Protein AF-A0A929MVP9-F1 (afdb_monomer)

Nearest PDB structures (foldseek):
  1y50-assembly1_A  TM=7.379E-01  e=1.695E-03  Geobacillus stearothermophilus

Secondary structure (DSSP, 8-state):
--TT-HHHHHHTT--TT--------STTHHHHHHHHHHHHHHTTS--

Sequence (47 aa):
VNLKSIMGVMSLGVGQGADVTITAEGADEKEALEAVTETMKKEGLAE

Mean predicted aligned error: 7.42 Å

Organism: Abiotrophia defectiva (NCBI:txid46125)

Radius of gyration: 10.94 Å; Cα contacts (8 Å, |Δi|>4): 20; chains: 1; bounding box: 28×17×20 Å

Structure (mmCIF, N/CA/C/O backbone):
data_AF-A0A929MVP9-F1
#
_entry.id   AF-A0A929MVP9-F1
#
loop_
_atom_site.group_PDB
_atom_site.id
_atom_site.type_symbol
_atom_site.label_atom_id
_atom_site.label_alt_id
_atom_site.label_comp_id
_atom_site.label_asym_id
_atom_site.label_entity_id
_atom_site.label_seq_id
_atom_site.pdbx_PDB_ins_code
_atom_site.Cartn_x
_atom_site.Cartn_y
_atom_site.Cartn_z
_atom_site.occupancy
_atom_site.B_iso_or_equiv
_atom_site.auth_seq_id
_atom_site.auth_comp_id
_atom_site.auth_asym_id
_atom_site.auth_atom_id
_atom_site.pdbx_PDB_model_num
ATOM 1 N N . VAL A 1 1 ? -5.806 -0.269 -9.711 1.00 53.66 1 VAL A N 1
ATOM 2 C CA . VAL A 1 1 ? -5.647 1.206 -9.833 1.00 53.66 1 VAL A CA 1
ATOM 3 C C . VAL A 1 1 ? -4.270 1.549 -9.286 1.00 53.66 1 VAL A C 1
ATOM 5 O O . VAL A 1 1 ? -3.831 0.842 -8.389 1.00 53.66 1 VAL A O 1
ATOM 8 N N . ASN A 1 2 ? -3.536 2.506 -9.859 1.00 61.03 2 ASN A N 1
ATOM 9 C CA . ASN A 1 2 ? -2.120 2.672 -9.511 1.00 61.03 2 ASN A CA 1
ATOM 10 C C . ASN A 1 2 ? -1.965 3.292 -8.112 1.00 61.03 2 ASN A C 1
ATOM 12 O O . ASN A 1 2 ? -2.359 4.437 -7.902 1.00 61.03 2 ASN A O 1
ATOM 16 N N . LEU A 1 3 ? -1.390 2.540 -7.171 1.00 60.19 3 LEU A N 1
ATOM 17 C CA . LEU A 1 3 ? -1.240 2.950 -5.769 1.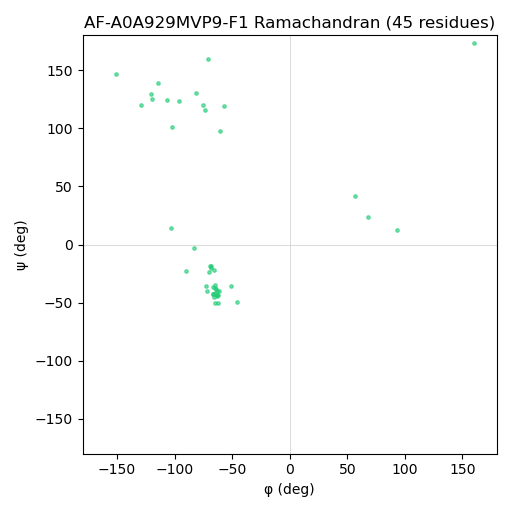00 60.19 3 LEU A CA 1
ATOM 18 C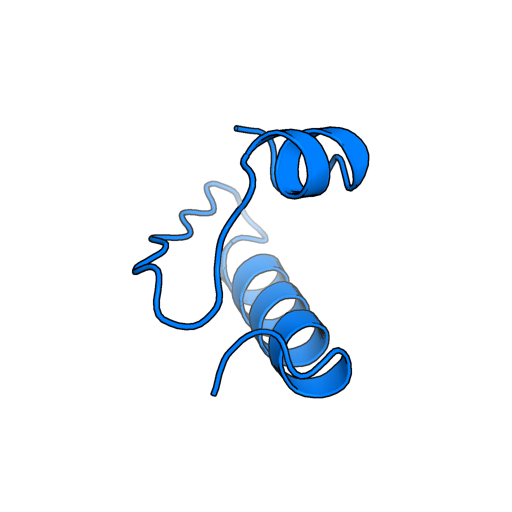 C . LEU A 1 3 ? -0.231 4.100 -5.596 1.00 60.19 3 LEU A C 1
ATOM 20 O O . LEU A 1 3 ? -0.302 4.846 -4.627 1.00 60.19 3 LEU A O 1
ATOM 24 N N . LYS A 1 4 ? 0.643 4.324 -6.591 1.00 63.47 4 LYS A N 1
ATOM 25 C CA . LYS A 1 4 ? 1.508 5.517 -6.666 1.00 63.47 4 LYS A CA 1
ATOM 26 C C . LYS A 1 4 ? 0.734 6.813 -6.920 1.00 63.47 4 LYS A C 1
ATOM 28 O O . LYS A 1 4 ? 1.269 7.899 -6.715 1.00 63.47 4 LYS A O 1
ATOM 33 N N . SER A 1 5 ? -0.504 6.732 -7.403 1.00 59.84 5 SER A N 1
ATOM 34 C CA . SER A 1 5 ? -1.322 7.907 -7.687 1.00 59.84 5 SER A CA 1
ATOM 35 C C . SER A 1 5 ? -2.342 8.109 -6.578 1.00 59.84 5 SER A C 1
ATOM 37 O O . SER A 1 5 ? -3.408 7.501 -6.600 1.00 59.84 5 SER A O 1
ATOM 39 N N . ILE A 1 6 ? -2.055 9.042 -5.666 1.00 60.72 6 ILE A N 1
ATOM 40 C CA . ILE A 1 6 ? -2.974 9.468 -4.597 1.00 60.72 6 ILE A CA 1
ATOM 41 C C . ILE A 1 6 ? -4.371 9.830 -5.140 1.00 60.72 6 ILE A C 1
ATOM 43 O O . ILE A 1 6 ? -5.385 9.477 -4.546 1.00 60.72 6 ILE A O 1
ATOM 47 N N . MET A 1 7 ? -4.436 10.419 -6.342 1.00 59.94 7 MET A N 1
ATOM 48 C CA . MET A 1 7 ? -5.693 10.713 -7.044 1.00 59.94 7 MET A CA 1
ATOM 49 C C . MET A 1 7 ? -6.477 9.450 -7.439 1.00 59.94 7 MET A C 1
ATOM 51 O O . MET A 1 7 ? -7.704 9.453 -7.411 1.00 59.94 7 MET A O 1
ATOM 55 N N . GLY A 1 8 ? -5.787 8.359 -7.786 1.00 62.31 8 GLY A N 1
ATOM 56 C CA . GLY A 1 8 ? -6.405 7.076 -8.128 1.00 62.31 8 GLY A CA 1
ATOM 57 C C . GLY A 1 8 ? -6.977 6.359 -6.906 1.00 62.31 8 GLY A C 1
ATOM 58 O O . GLY A 1 8 ? -8.041 5.754 -7.003 1.00 62.31 8 GLY A O 1
ATOM 59 N N . VAL A 1 9 ? -6.311 6.478 -5.754 1.00 65.56 9 VAL A N 1
ATOM 60 C CA . VAL A 1 9 ? -6.788 5.920 -4.479 1.00 65.56 9 VAL A CA 1
ATOM 61 C C . VAL A 1 9 ? -7.983 6.720 -3.944 1.00 65.56 9 VAL A C 1
ATOM 63 O O . VAL A 1 9 ? -8.971 6.130 -3.521 1.00 65.56 9 VAL A O 1
ATOM 66 N N . MET A 1 10 ? -7.963 8.054 -4.057 1.00 61.09 10 MET A N 1
ATOM 67 C CA . MET A 1 10 ? -9.116 8.892 -3.696 1.00 61.09 10 MET A CA 1
ATOM 68 C C . MET A 1 10 ? -10.325 8.668 -4.619 1.00 61.09 10 MET A C 1
ATOM 70 O O . MET A 1 10 ? -11.458 8.654 -4.147 1.00 61.09 10 MET A O 1
ATOM 74 N N . SER A 1 11 ? -10.107 8.431 -5.920 1.00 61.03 11 SER A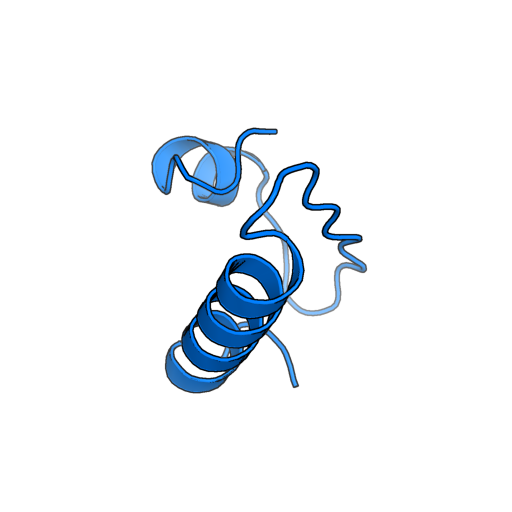 N 1
ATOM 75 C CA . SER A 1 11 ? -11.193 8.135 -6.868 1.00 61.03 11 SER A CA 1
ATOM 76 C C . SER A 1 11 ? -11.838 6.762 -6.657 1.00 61.03 11 SER A C 1
ATOM 78 O O . SER A 1 11 ? -12.973 6.567 -7.085 1.00 61.03 11 SER A O 1
ATOM 80 N N . LEU A 1 12 ? -11.131 5.810 -6.042 1.00 65.31 12 LEU A N 1
ATOM 81 C CA . LEU A 1 12 ? -11.667 4.485 -5.719 1.00 65.31 12 LEU A CA 1
ATOM 82 C C . LEU A 1 12 ? -12.752 4.540 -4.640 1.00 65.31 12 LEU A C 1
ATOM 84 O O . LEU A 1 12 ? -13.532 3.598 -4.542 1.00 65.31 12 LEU A O 1
ATOM 88 N N . GLY A 1 13 ? -12.803 5.611 -3.839 1.00 64.88 13 GLY A N 1
ATOM 89 C CA . GLY A 1 13 ? -13.784 5.736 -2.764 1.00 64.88 13 GLY A CA 1
ATOM 90 C C . GLY A 1 13 ? -13.714 4.563 -1.788 1.00 64.88 13 GLY A C 1
ATOM 91 O O . GLY A 1 13 ? -14.753 4.026 -1.414 1.00 64.88 13 GLY A O 1
ATOM 92 N N . VAL A 1 14 ? -12.496 4.132 -1.427 1.00 67.62 14 VAL A N 1
ATOM 93 C CA . VAL A 1 14 ? -12.272 3.070 -0.438 1.00 67.62 14 VAL A CA 1
ATOM 94 C C . VAL A 1 14 ? -12.870 3.541 0.888 1.00 67.62 14 VAL A C 1
ATOM 96 O O . VAL A 1 14 ? -12.294 4.370 1.590 1.00 67.62 14 VAL A O 1
ATOM 99 N N . GLY A 1 15 ? -14.091 3.090 1.167 1.00 64.50 15 GLY A N 1
ATOM 100 C CA . GLY A 1 15 ? -14.803 3.395 2.398 1.00 64.50 15 GLY A CA 1
ATOM 101 C C . GLY A 1 15 ? -14.182 2.667 3.585 1.00 64.50 15 GLY A C 1
ATOM 102 O O . GLY A 1 15 ? -13.482 1.667 3.427 1.00 64.50 15 GLY A O 1
ATOM 103 N N . GLN A 1 16 ? -14.458 3.165 4.787 1.00 62.00 16 GLN A N 1
ATOM 104 C CA . GLN A 1 16 ? -14.028 2.522 6.024 1.00 62.00 16 GLN A CA 1
ATOM 105 C C . GLN A 1 16 ? -14.565 1.075 6.063 1.00 62.00 16 GLN A C 1
ATOM 107 O O . GLN A 1 16 ? -15.775 0.867 5.990 1.00 62.00 16 GLN A O 1
ATOM 112 N N . GLY A 1 17 ? -13.667 0.084 6.131 1.00 65.69 17 GLY A N 1
ATOM 113 C CA . GLY A 1 17 ? -14.016 -1.346 6.119 1.00 65.69 17 GLY A CA 1
ATOM 114 C C . GLY A 1 17 ? -14.009 -2.030 4.745 1.00 65.69 17 GLY A C 1
ATOM 115 O O . GLY A 1 17 ? -14.519 -3.140 4.628 1.00 65.69 17 GLY A O 1
ATOM 116 N N . ALA A 1 18 ? -13.468 -1.396 3.703 1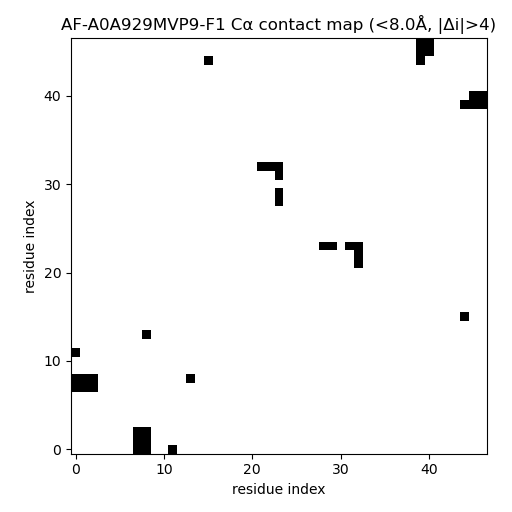.00 70.81 18 ALA A N 1
ATOM 117 C CA . ALA A 1 18 ? -13.271 -2.043 2.408 1.00 70.81 18 ALA A CA 1
ATOM 118 C C . ALA A 1 18 ? -11.990 -2.897 2.388 1.00 70.81 18 ALA A C 1
ATOM 120 O O . ALA A 1 18 ? -10.909 -2.414 2.726 1.00 70.81 18 ALA A O 1
ATOM 121 N N . ASP A 1 19 ? -12.106 -4.143 1.927 1.00 69.75 19 ASP A N 1
ATOM 122 C CA . ASP A 1 19 ? -10.958 -5.026 1.715 1.00 69.75 19 ASP A CA 1
ATOM 123 C C . ASP A 1 19 ? -10.191 -4.617 0.449 1.00 69.75 19 ASP A C 1
ATOM 125 O O . ASP A 1 19 ? -10.729 -4.632 -0.662 1.00 69.75 19 ASP A O 1
ATOM 129 N N . VAL A 1 20 ? -8.912 -4.264 0.607 1.00 74.31 20 VAL A N 1
ATOM 130 C CA . VAL A 1 20 ? -8.025 -3.891 -0.503 1.00 74.31 20 VAL A CA 1
ATOM 131 C C . VAL A 1 20 ? -6.842 -4.849 -0.557 1.00 74.31 20 VAL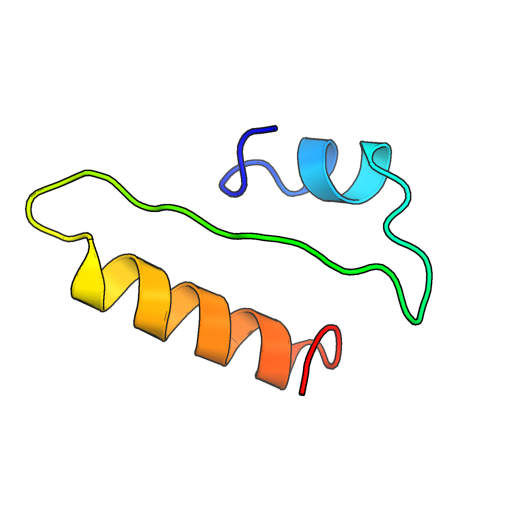 A C 1
ATOM 133 O O . VAL A 1 20 ? -6.104 -5.002 0.411 1.00 74.31 20 VAL A O 1
ATOM 136 N N . THR A 1 21 ? -6.622 -5.472 -1.714 1.00 76.75 21 THR A N 1
ATOM 137 C CA . THR A 1 21 ? -5.426 -6.284 -1.969 1.00 76.75 21 THR A CA 1
ATOM 138 C C . THR A 1 21 ? -4.377 -5.448 -2.694 1.00 76.75 21 THR A C 1
ATOM 140 O O . THR A 1 21 ? -4.644 -4.896 -3.763 1.00 76.75 21 THR A O 1
ATOM 143 N N . ILE A 1 22 ? -3.180 -5.362 -2.116 1.00 75.88 22 ILE A N 1
ATOM 144 C CA . ILE A 1 22 ? -2.041 -4.636 -2.681 1.00 75.88 22 ILE A CA 1
ATOM 145 C C . ILE A 1 22 ? -1.031 -5.653 -3.205 1.00 75.88 22 ILE A C 1
ATOM 147 O O . ILE A 1 22 ? -0.572 -6.515 -2.463 1.00 75.88 22 ILE A O 1
ATOM 151 N N . THR A 1 23 ? -0.675 -5.534 -4.480 1.00 78.00 23 THR A N 1
ATOM 152 C CA . THR A 1 23 ? 0.360 -6.345 -5.129 1.00 78.00 23 THR A CA 1
ATOM 153 C C . THR A 1 23 ? 1.446 -5.425 -5.669 1.00 78.00 23 THR A C 1
ATOM 155 O O . THR A 1 23 ? 1.143 -4.458 -6.373 1.00 78.00 23 THR A O 1
ATOM 158 N N . ALA A 1 24 ? 2.701 -5.727 -5.350 1.00 77.12 24 ALA A N 1
ATOM 159 C CA . ALA A 1 24 ? 3.871 -5.079 -5.925 1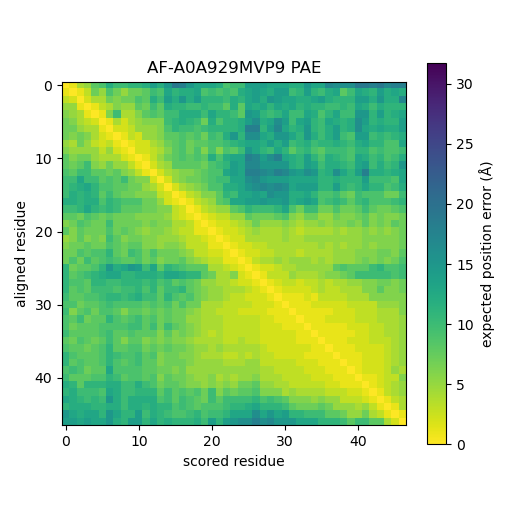.00 77.12 24 ALA A CA 1
ATOM 160 C C . ALA A 1 24 ? 4.651 -6.119 -6.738 1.00 77.12 24 ALA A C 1
ATOM 162 O O . ALA A 1 24 ? 4.767 -7.257 -6.306 1.00 77.12 24 ALA A O 1
ATOM 163 N N . GLU A 1 25 ? 5.158 -5.729 -7.906 1.00 79.06 25 GLU A N 1
ATOM 164 C CA . GLU A 1 25 ? 5.990 -6.575 -8.767 1.00 79.06 25 GLU A CA 1
ATOM 165 C C . GLU A 1 25 ? 7.253 -5.788 -9.124 1.00 79.06 25 GLU A C 1
ATOM 167 O O . GLU A 1 25 ? 7.168 -4.704 -9.707 1.00 79.06 25 GLU A O 1
ATOM 172 N N . GLY A 1 26 ? 8.425 -6.311 -8.759 1.00 82.31 26 GLY A N 1
ATOM 173 C CA . GLY A 1 26 ? 9.700 -5.638 -9.000 1.00 82.31 26 GLY A CA 1
ATOM 174 C C . GLY A 1 26 ? 10.824 -6.152 -8.108 1.00 82.31 26 GLY A C 1
ATOM 175 O O . GLY A 1 26 ? 10.607 -6.945 -7.197 1.00 82.31 26 GLY A O 1
ATOM 176 N N . ALA A 1 27 ? 12.048 -5.688 -8.362 1.00 82.25 27 ALA A N 1
ATOM 177 C CA . ALA A 1 27 ? 13.198 -6.014 -7.512 1.00 82.25 27 ALA A CA 1
ATOM 178 C C . ALA A 1 27 ? 13.075 -5.416 -6.093 1.00 82.25 27 ALA A C 1
ATOM 180 O O . ALA A 1 27 ? 13.687 -5.916 -5.155 1.00 82.25 27 ALA A O 1
ATOM 181 N N . ASP A 1 28 ? 12.263 -4.370 -5.958 1.00 85.38 28 ASP A N 1
ATOM 182 C CA . ASP A 1 28 ? 11.954 -3.594 -4.758 1.00 85.38 28 ASP A CA 1
ATOM 183 C C . ASP A 1 28 ? 10.573 -3.938 -4.165 1.00 85.38 28 ASP A C 1
ATOM 185 O O . ASP A 1 28 ? 10.070 -3.218 -3.308 1.00 85.38 28 ASP A O 1
ATOM 189 N N . GLU A 1 29 ? 9.953 -5.048 -4.585 1.00 83.31 29 GLU A N 1
ATOM 190 C CA . GLU A 1 29 ? 8.636 -5.518 -4.118 1.00 83.31 29 GLU A CA 1
ATOM 191 C C . GLU A 1 29 ? 8.489 -5.470 -2.590 1.00 83.31 29 GLU A C 1
ATOM 193 O O . GLU A 1 29 ? 7.506 -4.935 -2.072 1.00 83.31 29 GLU A O 1
ATOM 198 N N . LYS A 1 30 ? 9.475 -6.011 -1.864 1.00 82.44 30 LYS A N 1
ATOM 199 C CA . LYS A 1 30 ? 9.454 -6.069 -0.397 1.00 82.44 30 LYS A CA 1
ATOM 200 C C . LYS A 1 30 ? 9.491 -4.686 0.239 1.00 82.44 30 LYS A C 1
ATOM 202 O O . LYS A 1 30 ? 8.660 -4.389 1.089 1.00 82.44 30 LYS A O 1
ATOM 207 N N . GLU A 1 31 ? 10.434 -3.855 -0.191 1.00 84.88 31 GLU A N 1
ATOM 208 C CA . GLU A 1 31 ? 10.609 -2.495 0.329 1.00 84.88 31 GLU A CA 1
ATOM 209 C C . GLU A 1 31 ? 9.386 -1.630 0.010 1.00 84.88 31 GLU A C 1
ATOM 211 O O . GLU A 1 31 ? 8.926 -0.859 0.850 1.00 84.88 31 GLU A O 1
ATOM 216 N N . ALA A 1 32 ? 8.801 -1.803 -1.178 1.00 82.81 32 ALA A N 1
ATOM 217 C CA . ALA A 1 32 ? 7.584 -1.116 -1.579 1.00 82.81 32 ALA A CA 1
ATOM 218 C C . ALA A 1 32 ? 6.378 -1.537 -0.726 1.00 82.81 32 ALA A C 1
ATOM 220 O O . ALA A 1 32 ? 5.623 -0.674 -0.281 1.00 82.81 32 ALA A O 1
ATOM 221 N N . LEU A 1 33 ? 6.189 -2.836 -0.471 1.00 83.81 33 LEU A N 1
ATOM 222 C CA . LEU A 1 33 ? 5.101 -3.328 0.380 1.00 83.81 33 LEU A CA 1
ATOM 223 C C . LEU A 1 33 ? 5.261 -2.870 1.834 1.00 83.81 33 LEU A C 1
ATOM 225 O O . LEU A 1 33 ? 4.276 -2.446 2.442 1.00 83.81 33 LEU A O 1
ATOM 229 N N . GLU A 1 34 ? 6.477 -2.899 2.382 1.00 85.12 34 GLU A N 1
ATOM 230 C CA . GLU A 1 34 ? 6.763 -2.393 3.729 1.00 85.12 34 GLU A CA 1
ATOM 231 C C . GLU A 1 34 ? 6.475 -0.891 3.834 1.00 85.12 34 GLU A C 1
ATOM 233 O O . GLU A 1 34 ? 5.702 -0.479 4.700 1.00 85.12 34 GLU A O 1
ATOM 238 N N . ALA A 1 35 ? 6.994 -0.085 2.903 1.00 84.62 35 ALA A N 1
ATOM 239 C CA . ALA A 1 35 ? 6.769 1.358 2.880 1.00 84.62 35 ALA A CA 1
ATOM 240 C C . ALA A 1 35 ? 5.283 1.717 2.712 1.00 84.62 35 ALA A C 1
ATOM 242 O O . ALA A 1 35 ? 4.784 2.641 3.360 1.00 84.62 35 ALA A O 1
ATOM 243 N N . VAL A 1 36 ? 4.550 0.987 1.865 1.00 81.94 36 VAL A N 1
ATOM 244 C CA . VAL A 1 36 ? 3.105 1.190 1.681 1.00 81.94 36 VAL A CA 1
ATOM 245 C C . VAL A 1 36 ? 2.341 0.814 2.947 1.00 81.94 36 VAL A C 1
ATOM 247 O O . VAL A 1 36 ? 1.467 1.573 3.359 1.00 81.94 36 VAL A O 1
ATOM 250 N N . THR A 1 37 ? 2.689 -0.296 3.601 1.00 81.00 37 THR A N 1
ATOM 251 C CA . THR A 1 37 ? 2.053 -0.723 4.858 1.00 81.00 37 THR A CA 1
ATOM 252 C C . THR A 1 37 ? 2.296 0.293 5.971 1.00 81.00 37 THR A C 1
ATOM 254 O O . THR A 1 37 ? 1.365 0.673 6.679 1.00 81.00 37 THR A O 1
ATOM 257 N N . GLU A 1 38 ? 3.527 0.786 6.107 1.00 82.81 38 GLU A N 1
ATOM 258 C CA . GLU A 1 38 ? 3.872 1.819 7.084 1.00 82.81 38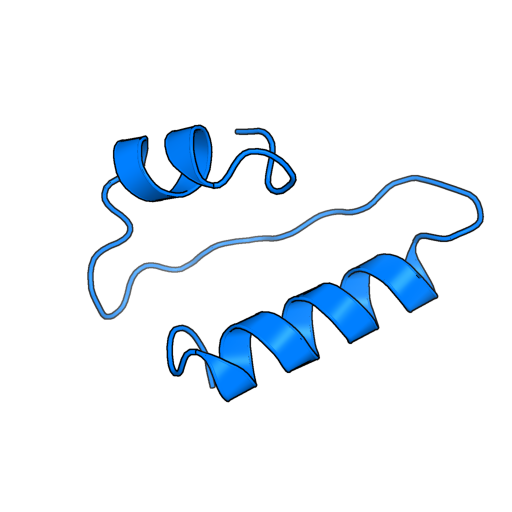 GLU A CA 1
ATOM 259 C C . GLU A 1 38 ? 3.117 3.123 6.805 1.00 82.81 38 GLU A C 1
ATOM 261 O O . GLU A 1 38 ? 2.544 3.717 7.718 1.00 82.81 38 GLU A O 1
ATOM 266 N N . THR A 1 39 ? 3.043 3.536 5.537 1.00 80.88 39 THR A N 1
ATOM 267 C CA . THR A 1 39 ? 2.301 4.737 5.131 1.00 80.88 39 THR A CA 1
ATOM 268 C C . THR A 1 39 ? 0.806 4.588 5.419 1.00 80.88 39 THR A C 1
ATOM 270 O O . THR A 1 39 ? 0.200 5.501 5.971 1.00 80.88 39 THR A O 1
ATOM 273 N N . MET A 1 40 ? 0.210 3.428 5.126 1.00 78.62 40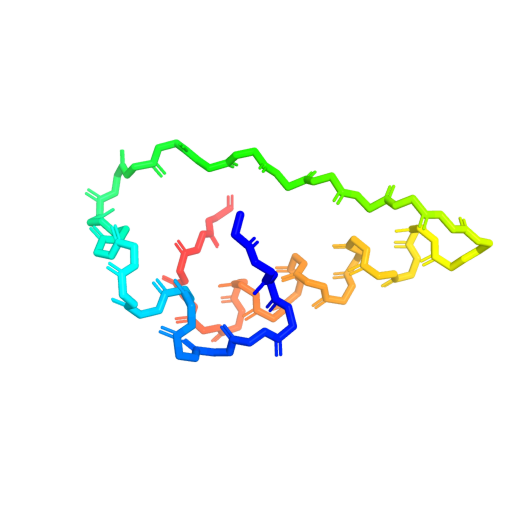 MET A N 1
ATOM 274 C CA . MET A 1 40 ? -1.206 3.155 5.407 1.00 78.62 40 MET A CA 1
ATOM 275 C C . MET A 1 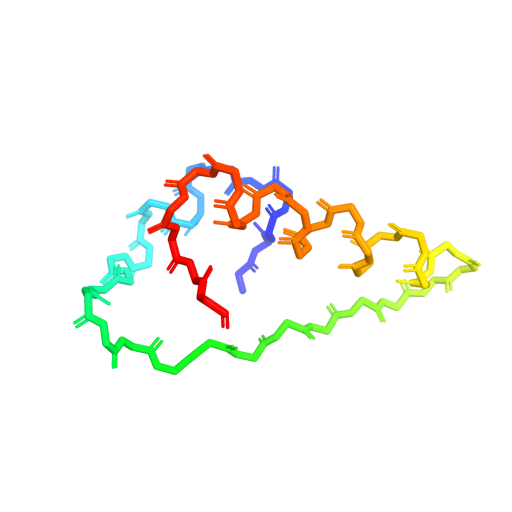40 ? -1.520 3.178 6.907 1.00 78.62 40 MET A C 1
ATOM 277 O O . MET A 1 40 ? -2.540 3.745 7.299 1.00 78.62 40 MET A O 1
ATOM 281 N N . LYS A 1 41 ? -0.628 2.633 7.747 1.00 78.62 41 LYS A N 1
ATOM 282 C CA . LYS A 1 41 ? -0.748 2.694 9.213 1.00 78.62 41 LYS A CA 1
ATOM 283 C C . LYS A 1 41 ? -0.596 4.112 9.744 1.00 78.62 41 LYS A C 1
ATOM 285 O O . LYS A 1 41 ? -1.355 4.532 10.611 1.00 78.62 41 LYS A O 1
ATOM 290 N N . LYS A 1 42 ? 0.371 4.863 9.215 1.00 79.75 42 LYS A N 1
ATOM 291 C CA . LYS A 1 42 ? 0.650 6.245 9.621 1.00 79.75 42 LYS A CA 1
ATOM 292 C C . LYS A 1 42 ? -0.500 7.194 9.287 1.00 79.75 42 LYS A C 1
ATOM 294 O O . LYS A 1 42 ? -0.800 8.081 10.079 1.00 79.75 42 LYS A O 1
ATOM 299 N N . GLU A 1 43 ? -1.149 6.979 8.147 1.00 78.88 43 GLU A N 1
ATOM 300 C CA . GLU A 1 43 ? -2.334 7.726 7.713 1.00 78.88 43 GLU A CA 1
ATOM 301 C C . GLU A 1 43 ? -3.645 7.177 8.319 1.00 78.88 43 GLU A C 1
ATOM 303 O O . GLU A 1 43 ? -4.708 7.753 8.104 1.00 78.88 43 GLU A O 1
ATOM 308 N N . GLY A 1 44 ? -3.595 6.080 9.090 1.00 70.25 44 GLY A N 1
ATOM 309 C CA . GLY A 1 44 ? -4.760 5.494 9.765 1.00 70.25 44 GLY A CA 1
ATOM 310 C C . GLY A 1 44 ? -5.793 4.869 8.819 1.00 70.25 44 GLY A C 1
ATOM 311 O O . GLY A 1 44 ? -6.971 4.785 9.162 1.00 70.25 44 GLY A O 1
ATOM 312 N N . LEU A 1 45 ? -5.367 4.467 7.619 1.00 67.94 45 LEU A N 1
ATOM 313 C CA . LEU A 1 45 ? -6.230 3.935 6.559 1.00 67.94 45 LEU A CA 1
ATOM 314 C C . LEU A 1 45 ? -6.391 2.408 6.625 1.00 67.94 45 LEU A C 1
ATOM 316 O O . LEU A 1 45 ? -7.375 1.883 6.107 1.00 67.94 45 LEU A O 1
ATOM 320 N N . ALA A 1 46 ? -5.442 1.704 7.247 1.00 63.03 46 ALA A N 1
ATOM 321 C CA . ALA A 1 46 ? -5.469 0.256 7.447 1.00 63.03 46 ALA A CA 1
ATOM 322 C C . ALA A 1 46 ? -4.705 -0.129 8.729 1.00 63.03 46 ALA A C 1
ATOM 324 O O . ALA A 1 46 ? -3.721 0.531 9.077 1.00 63.03 46 ALA A O 1
ATOM 325 N N . GLU A 1 47 ? -5.156 -1.188 9.410 1.00 60.31 47 GLU A N 1
ATOM 326 C CA . GLU A 1 47 ? -4.551 -1.753 10.635 1.00 60.31 47 GLU A CA 1
ATOM 327 C C . GLU A 1 47 ? -3.725 -3.017 10.343 1.00 60.31 47 GLU A C 1
ATOM 329 O O . GLU A 1 47 ? -4.218 -3.877 9.578 1.00 60.31 47 GLU A O 1
#

Solvent-accessible surface area (backbone atoms only — not comparable to full-atom values): 3169 Å² total; per-residue (Å²): 125,58,82,90,36,66,69,47,52,63,71,64,62,76,50,96,89,62,91,78,90,86,84,68,86,62,99,54,28,66,62,51,51,50,53,50,51,51,49,32,45,76,71,68,76,48,134

pLDDT: mean 72.37, std 9.36, range [53.66, 85.38]

InterPro domains:
  IPR000032 Phosphocarrier protein HPr-like [PF00381] (1-41)
  IPR000032 Phosphocarrier protein HPr-like [PS51350] (1-47)
  IPR000032 Phosphocarrier protein HPr-like [TIGR01003] (1-40)
  IPR000032 Phosphocarrier protein HPr-like [cd00367] (1-40)
  IPR035895 HPr-like superfamily [G3DSA:3.30.1340.10] (1-47)
  IPR035895 HPr-like superfamily [SSF55594] (1-42)
  IPR050399 Phosphocarrier protein HPr [PTHR33705] (1-43)

Foldseek 3Di:
DDPVDPVVVVVVPQDQPDDDDDFDDDPCRPVVVVVVVVVCVVVVNDD